Protein AF-A0A963DHC5-F1 (afdb_monomer_lite)

Sequence (147 aa):
MQERGADRARSAELLWADIVPEIERSAAREILSGADPRIRQLLLDEWVGQRRNPAKQMPNPLAYLAGIVAAARGNRFVPTLALQVASGRQKQAEIAAARAAVLERPLGAPAQLAAGHDSGEPTRRGPLPEQVSEQLDEFRRKLRCRR

Foldseek 3Di:
DDDPPPPVVQPPPADADPLQDPVVVVLLVVLLVLARSVCSNLLRLLLVQQCPDPVDDDPDSSVVSNVLRVCVVVVNHDRDRSVVSVVVVVVVVVVVVVVVVVVPPDPDDDDDDDDDDDDDDDDDDDPDDPVVVVVVVVVVVVVPPPD

Structure (mmCIF, N/CA/C/O backbone):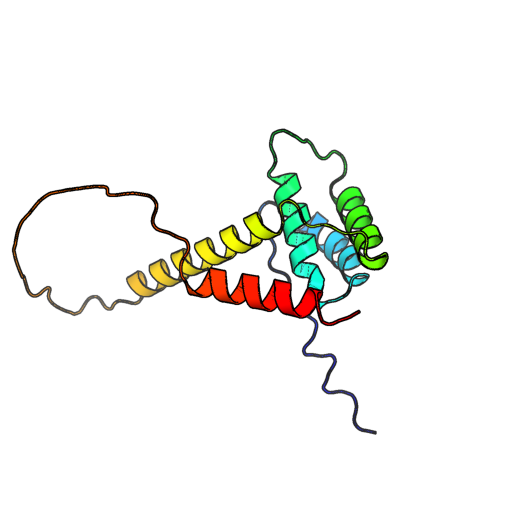
data_AF-A0A963DHC5-F1
#
_entry.id   AF-A0A963DHC5-F1
#
loop_
_atom_site.group_PDB
_atom_site.id
_atom_site.type_symbol
_atom_site.label_atom_id
_atom_site.label_alt_id
_atom_site.label_comp_id
_atom_site.label_asym_id
_atom_site.label_entity_id
_atom_site.label_seq_id
_atom_site.pdbx_PDB_ins_code
_atom_site.Cartn_x
_atom_site.Cartn_y
_atom_site.Cartn_z
_atom_site.occupancy
_atom_site.B_iso_or_equiv
_atom_site.auth_seq_id
_atom_site.auth_comp_id
_atom_site.auth_asym_id
_atom_site.auth_atom_id
_atom_site.pdbx_PDB_model_num
ATOM 1 N N . MET A 1 1 ? -17.109 -24.682 24.839 1.00 41.12 1 MET A N 1
ATOM 2 C CA . MET A 1 1 ? -16.020 -23.725 24.537 1.00 41.12 1 MET A CA 1
ATOM 3 C C . MET A 1 1 ? -15.334 -24.146 23.242 1.00 41.12 1 MET A C 1
ATOM 5 O O . MET A 1 1 ? -14.433 -24.971 23.284 1.00 41.12 1 MET A O 1
ATOM 9 N N . GLN A 1 2 ? -15.792 -23.654 22.091 1.00 46.38 2 GLN A N 1
ATOM 10 C CA . GLN A 1 2 ? -15.219 -23.979 20.777 1.00 46.38 2 GLN A CA 1
ATOM 11 C C . GLN A 1 2 ? -15.171 -22.711 19.918 1.00 46.38 2 GLN A C 1
ATOM 13 O O . GLN A 1 2 ? -15.999 -22.546 19.043 1.00 46.38 2 GLN A O 1
ATOM 18 N N . GLU A 1 3 ? -14.218 -21.808 20.171 1.00 42.44 3 GLU A N 1
ATOM 19 C CA . GLU A 1 3 ? -13.925 -20.673 19.272 1.00 42.44 3 GLU A CA 1
ATOM 20 C C . GLU A 1 3 ? -12.421 -20.337 19.281 1.00 42.44 3 GLU A C 1
ATOM 22 O O . GLU A 1 3 ? -12.001 -19.252 19.664 1.00 42.44 3 GLU A O 1
ATOM 27 N N . ARG A 1 4 ? -11.561 -21.292 18.894 1.00 47.75 4 ARG A N 1
ATOM 28 C CA . ARG A 1 4 ? -10.117 -21.036 18.664 1.00 47.75 4 ARG A CA 1
ATOM 29 C C . ARG A 1 4 ? -9.635 -21.407 17.255 1.00 47.75 4 ARG A C 1
ATOM 31 O O . ARG A 1 4 ? -8.439 -21.537 17.026 1.00 47.75 4 ARG A O 1
ATOM 38 N N . GLY A 1 5 ? -10.559 -21.578 16.305 1.00 37.97 5 GLY A N 1
ATOM 39 C CA . GLY A 1 5 ? -10.240 -21.960 14.921 1.00 37.97 5 GLY A CA 1
ATOM 40 C C . GLY A 1 5 ? -10.218 -20.808 13.909 1.00 37.97 5 GLY A C 1
ATOM 41 O O . GLY A 1 5 ? -9.546 -20.913 12.889 1.00 37.97 5 GLY A O 1
ATOM 42 N N . ALA A 1 6 ? -10.918 -19.698 14.173 1.00 40.22 6 ALA A N 1
ATOM 43 C CA . ALA A 1 6 ? -11.182 -18.667 13.159 1.00 40.22 6 ALA A CA 1
ATOM 44 C C . ALA A 1 6 ? -10.124 -17.550 13.064 1.00 40.22 6 ALA A C 1
ATOM 46 O O . ALA A 1 6 ? -10.181 -16.739 12.135 1.00 40.22 6 ALA A O 1
ATOM 47 N N . ASP A 1 7 ? -9.178 -17.497 14.006 1.00 40.25 7 ASP A N 1
ATOM 48 C CA . ASP A 1 7 ? -8.207 -16.396 14.104 1.00 40.25 7 ASP A CA 1
ATOM 49 C C . ASP A 1 7 ? -6.901 -16.680 13.341 1.00 40.25 7 ASP A C 1
ATOM 51 O O . ASP A 1 7 ? -6.260 -15.780 12.805 1.00 40.25 7 ASP A O 1
ATOM 55 N N . ARG A 1 8 ? -6.547 -17.962 13.161 1.00 39.47 8 ARG A N 1
ATOM 56 C CA . ARG A 1 8 ? -5.377 -18.360 12.352 1.00 39.47 8 ARG A CA 1
ATOM 57 C C . ARG A 1 8 ? -5.545 -18.101 10.852 1.00 39.47 8 ARG A C 1
ATOM 59 O O . ARG A 1 8 ? -4.548 -18.022 10.148 1.00 39.47 8 ARG A O 1
ATOM 66 N N . ALA A 1 9 ? -6.775 -17.933 10.366 1.00 41.94 9 ALA A N 1
ATOM 67 C CA . ALA A 1 9 ? -7.062 -17.717 8.948 1.00 41.94 9 ALA A CA 1
ATOM 68 C C . ALA A 1 9 ? -6.968 -16.244 8.493 1.00 41.94 9 ALA A C 1
ATOM 70 O O . ALA A 1 9 ? -7.145 -15.973 7.309 1.00 41.94 9 ALA A O 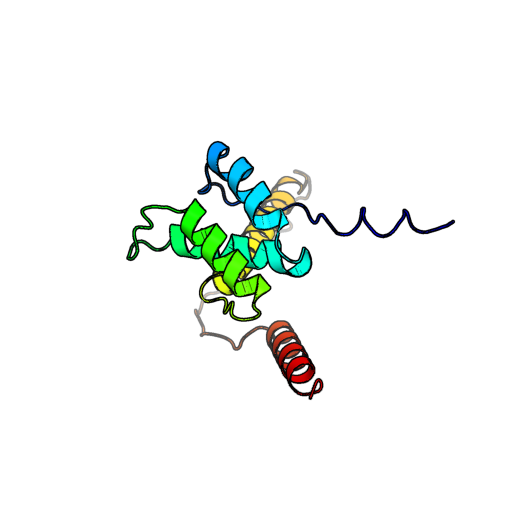1
ATOM 71 N N . ARG A 1 10 ? -6.738 -15.271 9.394 1.00 47.00 10 ARG A N 1
ATOM 72 C CA . ARG A 1 10 ? -6.872 -13.833 9.058 1.00 47.00 10 ARG A CA 1
ATOM 73 C C . ARG A 1 10 ? -5.577 -13.032 9.012 1.00 47.00 10 ARG A C 1
ATOM 75 O O . ARG A 1 10 ? -5.611 -11.882 8.584 1.00 47.00 10 ARG A O 1
ATOM 82 N N . SER A 1 11 ? -4.444 -13.619 9.372 1.00 46.44 11 SER A N 1
ATOM 83 C CA . SER A 1 11 ? -3.131 -13.025 9.106 1.00 46.44 11 SER A CA 1
ATOM 84 C C . SER A 1 11 ? -2.640 -13.513 7.749 1.00 46.44 11 SER A C 1
ATOM 86 O O . SER A 1 11 ? -1.722 -14.322 7.678 1.00 46.44 11 SER A O 1
ATOM 88 N N . ALA A 1 12 ? -3.293 -13.074 6.668 1.00 60.00 12 ALA A N 1
ATOM 89 C CA . ALA A 1 12 ? -2.705 -13.227 5.343 1.00 60.00 12 ALA A CA 1
ATOM 90 C C . ALA A 1 12 ? -1.326 -12.557 5.379 1.00 60.00 12 ALA A C 1
ATOM 92 O O . ALA A 1 12 ? -1.215 -11.385 5.756 1.00 60.00 12 ALA A O 1
ATOM 93 N N . GLU A 1 13 ? -0.283 -13.326 5.076 1.00 83.81 13 GLU A N 1
ATOM 94 C CA . GLU A 1 13 ? 1.078 -12.817 5.014 1.00 83.81 13 GLU A CA 1
ATOM 95 C C . GLU A 1 13 ? 1.119 -11.641 4.033 1.00 83.81 13 GLU A C 1
ATOM 97 O O . GLU A 1 13 ? 0.674 -11.747 2.889 1.00 83.81 13 GLU A O 1
ATOM 102 N N . LEU A 1 14 ? 1.573 -10.482 4.515 1.00 89.44 14 LEU A N 1
ATOM 103 C CA . LEU A 1 14 ? 1.634 -9.280 3.694 1.00 89.44 14 LEU A CA 1
ATOM 104 C C . LEU A 1 14 ? 2.747 -9.422 2.662 1.00 89.44 14 LEU A C 1
ATOM 106 O O . LEU A 1 14 ? 3.886 -9.742 2.998 1.00 89.44 14 LEU A O 1
ATOM 110 N N . LEU A 1 15 ? 2.419 -9.114 1.414 1.00 91.19 15 LEU A N 1
ATOM 111 C CA . LEU A 1 15 ? 3.349 -9.153 0.296 1.00 91.19 15 LEU A CA 1
ATOM 112 C C . LEU A 1 15 ? 4.079 -7.812 0.222 1.00 91.19 15 LEU A C 1
ATOM 114 O O . LEU A 1 15 ? 3.523 -6.810 -0.241 1.00 91.19 15 LEU A O 1
ATOM 118 N N . TRP A 1 16 ? 5.316 -7.795 0.715 1.00 91.25 16 TRP A N 1
ATOM 119 C CA . TRP A 1 16 ? 6.169 -6.609 0.754 1.00 91.25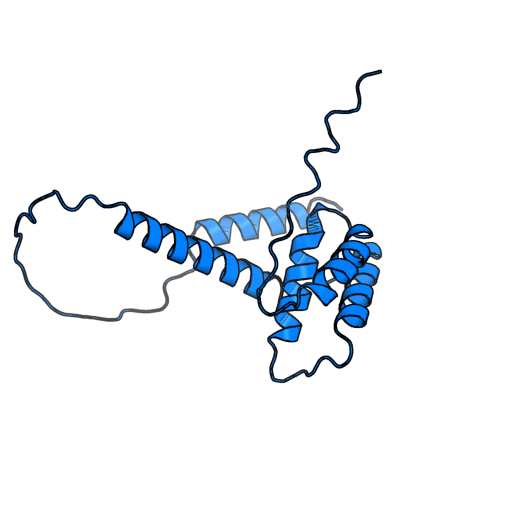 16 TRP A CA 1
ATOM 120 C C . TRP A 1 16 ? 6.901 -6.409 -0.566 1.00 91.25 16 TRP A C 1
ATOM 122 O O . TRP A 1 16 ? 7.468 -7.343 -1.123 1.00 91.25 16 TRP A O 1
ATOM 132 N N . ALA A 1 17 ? 6.939 -5.167 -1.040 1.00 89.75 17 ALA A N 1
ATOM 133 C CA . ALA A 1 17 ? 7.805 -4.796 -2.149 1.00 89.75 17 ALA A CA 1
ATOM 134 C C . ALA A 1 17 ? 9.240 -4.536 -1.656 1.00 89.75 17 ALA A C 1
ATOM 136 O O . ALA A 1 17 ? 9.442 -4.008 -0.559 1.00 89.75 17 ALA A O 1
ATOM 137 N N . ASP A 1 18 ? 10.234 -4.821 -2.497 1.00 89.12 18 ASP A N 1
ATOM 138 C CA . ASP A 1 18 ? 11.666 -4.659 -2.170 1.00 89.12 18 ASP A CA 1
ATOM 139 C C . ASP A 1 18 ? 12.078 -3.206 -1.911 1.00 89.12 18 ASP A C 1
ATOM 141 O O . ASP A 1 18 ? 13.031 -2.929 -1.193 1.00 89.12 18 ASP A O 1
ATOM 145 N N . ILE A 1 19 ? 11.306 -2.264 -2.450 1.00 88.81 19 ILE A N 1
ATOM 146 C CA . ILE A 1 19 ? 11.456 -0.821 -2.231 1.00 88.81 19 ILE A CA 1
ATOM 147 C C . ILE A 1 19 ? 11.224 -0.436 -0.759 1.00 88.81 19 ILE A C 1
ATOM 149 O O . ILE A 1 19 ? 11.656 0.634 -0.338 1.00 88.81 19 ILE A O 1
ATOM 153 N N . VAL A 1 20 ? 10.534 -1.272 0.024 1.00 91.19 20 VAL A N 1
ATOM 154 C CA . VAL A 1 20 ? 10.297 -1.020 1.449 1.00 91.19 20 VAL A CA 1
ATOM 155 C C . VAL A 1 20 ? 11.439 -1.629 2.269 1.00 91.19 20 VAL A C 1
ATOM 157 O O . VAL A 1 20 ? 11.502 -2.860 2.356 1.00 91.19 20 VAL A O 1
ATOM 160 N N . PRO A 1 21 ? 12.301 -0.813 2.910 1.00 91.31 21 PRO A N 1
ATOM 161 C CA . PRO A 1 21 ? 13.408 -1.306 3.727 1.00 91.31 21 PRO A CA 1
ATOM 162 C C . PRO A 1 21 ? 12.907 -2.115 4.923 1.00 91.31 21 PRO A C 1
ATOM 164 O O . PRO A 1 21 ? 11.910 -1.737 5.538 1.00 91.31 21 PRO A O 1
ATOM 167 N N . GLU A 1 22 ? 13.623 -3.173 5.315 1.00 89.44 22 GLU A N 1
ATOM 168 C CA . GLU A 1 22 ? 13.192 -4.063 6.410 1.00 89.44 22 GLU A CA 1
ATOM 169 C C . GLU A 1 22 ? 12.953 -3.311 7.732 1.00 89.44 22 GLU A C 1
ATOM 171 O O . GLU A 1 22 ? 11.979 -3.587 8.430 1.00 89.44 22 GLU A O 1
ATOM 176 N N . ILE A 1 23 ? 13.768 -2.292 8.033 1.00 89.38 23 ILE A N 1
ATOM 177 C CA . ILE A 1 23 ? 13.592 -1.451 9.228 1.00 89.38 23 ILE A CA 1
ATOM 178 C C . ILE A 1 23 ? 12.229 -0.741 9.255 1.00 89.38 23 ILE A C 1
ATOM 180 O O . ILE A 1 23 ? 11.605 -0.628 10.308 1.00 89.38 23 ILE A O 1
ATOM 184 N N . GLU A 1 24 ? 11.723 -0.316 8.095 1.00 92.81 24 GLU A N 1
ATOM 185 C CA . GLU A 1 24 ? 10.396 0.288 7.985 1.00 92.81 24 GLU A CA 1
ATOM 186 C C . GLU A 1 24 ? 9.286 -0.766 8.021 1.00 92.81 24 GLU A C 1
ATOM 188 O O . GLU A 1 24 ? 8.187 -0.467 8.487 1.00 92.81 24 GLU A O 1
ATOM 193 N N . ARG A 1 25 ? 9.548 -2.000 7.564 1.00 94.00 25 ARG A N 1
ATOM 194 C CA . ARG A 1 25 ? 8.541 -3.075 7.545 1.00 94.00 25 ARG A CA 1
ATOM 195 C C . ARG A 1 25 ? 8.043 -3.402 8.943 1.00 94.00 25 ARG A C 1
ATOM 197 O O . ARG A 1 25 ? 6.841 -3.558 9.121 1.00 94.00 25 ARG A O 1
ATOM 204 N N . SER A 1 26 ? 8.927 -3.453 9.938 1.00 91.31 26 SER A N 1
ATOM 205 C CA . SER A 1 26 ? 8.531 -3.693 11.333 1.00 91.31 26 SER A CA 1
ATOM 206 C C . SER A 1 26 ? 7.566 -2.622 11.849 1.00 91.31 26 SER A C 1
ATOM 208 O O . SER A 1 26 ? 6.485 -2.954 12.325 1.00 91.31 26 SER A O 1
ATOM 210 N N . ALA A 1 27 ? 7.883 -1.338 11.663 1.00 94.12 27 ALA A N 1
ATOM 211 C CA . ALA A 1 27 ? 6.986 -0.248 12.056 1.00 94.12 27 ALA A CA 1
ATOM 212 C C . ALA A 1 27 ? 5.677 -0.243 11.244 1.00 94.12 27 ALA A C 1
ATOM 214 O O . ALA A 1 27 ? 4.594 -0.012 11.781 1.00 94.12 27 ALA A O 1
ATOM 215 N N . ALA A 1 28 ? 5.751 -0.540 9.947 1.00 95.50 28 ALA A N 1
ATOM 216 C CA . ALA A 1 28 ? 4.584 -0.623 9.081 1.00 95.50 28 ALA A CA 1
ATOM 217 C C . ALA A 1 28 ? 3.651 -1.791 9.454 1.00 95.50 28 ALA A C 1
ATOM 219 O O . ALA A 1 28 ? 2.435 -1.631 9.361 1.00 95.50 28 ALA A O 1
ATOM 220 N N . ARG A 1 29 ? 4.182 -2.936 9.917 1.00 94.75 29 ARG A N 1
ATOM 221 C CA . ARG A 1 29 ? 3.383 -4.060 10.447 1.00 94.75 29 ARG A CA 1
ATOM 222 C C . ARG A 1 29 ? 2.545 -3.617 11.644 1.00 94.75 29 ARG A C 1
ATOM 224 O O . ARG A 1 29 ? 1.339 -3.859 11.647 1.00 94.75 29 ARG A O 1
ATOM 231 N N . GLU A 1 30 ? 3.157 -2.916 12.596 1.00 94.25 30 GLU A N 1
ATOM 232 C CA . GLU A 1 30 ? 2.454 -2.378 13.767 1.00 94.25 30 GLU A CA 1
ATOM 233 C C . GLU A 1 30 ? 1.343 -1.408 13.356 1.00 94.25 30 GLU A C 1
ATOM 235 O O . GLU A 1 30 ? 0.202 -1.542 13.798 1.00 94.25 30 GLU A O 1
ATOM 240 N N . ILE A 1 31 ? 1.624 -0.491 12.427 1.00 96.25 31 ILE A N 1
ATOM 241 C CA . ILE A 1 31 ? 0.623 0.457 11.917 1.00 96.25 31 ILE A CA 1
ATOM 242 C C . ILE A 1 31 ? -0.537 -0.274 11.214 1.00 96.25 31 ILE A C 1
ATOM 244 O O . ILE A 1 31 ? -1.708 0.019 11.469 1.00 96.25 31 ILE A O 1
ATOM 248 N N . LEU A 1 32 ? -0.237 -1.248 10.350 1.00 95.62 32 LEU A N 1
ATOM 249 C CA . LEU A 1 32 ? -1.237 -2.021 9.604 1.00 95.62 32 LEU A CA 1
ATOM 250 C C . LEU A 1 32 ? -2.060 -2.957 10.499 1.00 95.62 32 LEU A C 1
ATOM 252 O O . LEU A 1 32 ? -3.199 -3.278 10.150 1.00 95.62 32 LEU A O 1
ATOM 256 N N . SER A 1 33 ? -1.529 -3.371 11.654 1.00 93.31 33 SER A N 1
ATOM 257 C CA . SER A 1 33 ? -2.258 -4.198 12.623 1.00 93.31 33 SER A CA 1
ATOM 258 C C . SER A 1 33 ? -3.563 -3.532 13.084 1.00 93.31 33 SER A C 1
ATOM 260 O O . SER A 1 33 ? -4.568 -4.218 13.281 1.00 93.31 33 SER A O 1
ATOM 262 N N . GLY A 1 34 ? -3.590 -2.194 13.132 1.00 90.56 34 GLY A N 1
ATOM 263 C CA . GLY A 1 34 ? -4.761 -1.397 13.496 1.00 90.56 34 GLY A CA 1
ATOM 264 C C . GLY A 1 34 ? -5.852 -1.297 12.421 1.00 90.56 34 GLY A C 1
ATOM 265 O O . GLY A 1 34 ? -6.897 -0.701 12.685 1.00 90.56 34 GLY A O 1
ATOM 266 N N . ALA A 1 35 ? -5.635 -1.840 11.219 1.00 92.56 35 ALA A N 1
ATOM 267 C CA . ALA A 1 35 ? -6.626 -1.894 10.143 1.00 92.56 35 ALA A CA 1
ATOM 268 C C . ALA A 1 35 ? -7.312 -3.270 10.054 1.00 92.56 35 ALA A C 1
ATOM 270 O O . ALA A 1 35 ? -6.751 -4.283 10.486 1.00 92.56 35 ALA A O 1
ATOM 271 N N . ASP A 1 36 ? -8.498 -3.312 9.429 1.00 90.25 36 ASP A N 1
ATOM 272 C CA . ASP A 1 36 ? -9.182 -4.568 9.088 1.00 90.25 36 ASP A CA 1
ATOM 273 C C . ASP A 1 36 ? -8.237 -5.456 8.250 1.00 90.25 36 ASP A C 1
ATOM 275 O O . ASP A 1 36 ? -7.733 -4.997 7.215 1.00 90.25 36 ASP A O 1
ATOM 279 N N . PRO A 1 37 ? -7.991 -6.718 8.658 1.00 90.25 37 PRO A N 1
ATOM 280 C CA . PRO A 1 37 ? -7.117 -7.639 7.938 1.00 90.25 37 PRO A CA 1
ATOM 281 C C . PRO A 1 37 ? -7.395 -7.750 6.435 1.00 90.25 37 PRO A C 1
ATOM 283 O O . PRO A 1 37 ? -6.459 -7.901 5.652 1.00 90.25 37 PRO A O 1
ATOM 286 N N . ARG A 1 38 ? -8.659 -7.615 6.014 1.00 89.75 38 ARG A N 1
ATOM 287 C CA . ARG A 1 38 ? -9.093 -7.746 4.613 1.00 89.75 38 ARG A CA 1
ATOM 288 C C . ARG A 1 38 ? -8.574 -6.633 3.706 1.00 89.75 38 ARG A C 1
ATOM 290 O O . ARG A 1 38 ? -8.504 -6.834 2.498 1.00 89.75 38 ARG A O 1
ATOM 297 N N . ILE A 1 39 ? -8.222 -5.473 4.263 1.00 91.94 39 ILE A N 1
ATOM 298 C CA . ILE A 1 39 ? -7.759 -4.309 3.489 1.00 91.94 39 ILE A CA 1
ATOM 299 C C . ILE A 1 39 ? -6.279 -3.987 3.709 1.00 91.94 39 ILE A C 1
ATOM 301 O O . ILE A 1 39 ? -5.758 -3.087 3.057 1.00 91.94 39 ILE A O 1
ATOM 305 N N . ARG A 1 40 ? -5.573 -4.707 4.593 1.00 94.69 40 ARG A N 1
ATOM 306 C CA . ARG A 1 40 ? -4.163 -4.410 4.914 1.00 94.69 40 ARG A CA 1
ATOM 307 C C . ARG A 1 40 ? -3.263 -4.455 3.684 1.00 94.69 40 ARG A C 1
ATOM 309 O O . ARG A 1 40 ? -2.463 -3.543 3.495 1.00 94.69 40 ARG A O 1
ATOM 316 N N . GLN A 1 41 ? -3.435 -5.458 2.820 1.00 94.25 41 GLN A N 1
ATOM 317 C CA . GLN A 1 41 ? -2.662 -5.538 1.579 1.00 94.25 41 GLN A CA 1
ATOM 318 C C . GLN A 1 41 ? -2.975 -4.368 0.641 1.00 94.25 41 GLN A C 1
ATOM 320 O O . GLN A 1 41 ? -2.067 -3.822 0.030 1.00 94.25 41 GLN A O 1
ATOM 325 N N . LEU A 1 42 ? -4.236 -3.932 0.568 1.00 94.38 42 LEU A N 1
ATOM 326 C CA . LEU A 1 42 ? -4.631 -2.788 -0.256 1.00 94.38 42 LEU A CA 1
ATOM 327 C C . LEU A 1 42 ? -3.988 -1.481 0.240 1.00 94.38 42 LEU A C 1
ATOM 329 O O . LEU A 1 42 ? -3.540 -0.667 -0.563 1.00 94.38 42 LEU A O 1
ATOM 333 N N . LEU A 1 43 ? -3.910 -1.286 1.559 1.00 95.88 43 LEU A N 1
ATOM 334 C CA . LEU A 1 43 ? -3.246 -0.127 2.167 1.00 95.88 43 LEU A CA 1
ATOM 335 C C . LEU A 1 43 ? -1.731 -0.152 1.935 1.00 95.88 43 LEU A C 1
ATOM 337 O O . LEU A 1 43 ? -1.138 0.878 1.615 1.00 95.88 43 LEU A O 1
ATOM 341 N N . LEU A 1 44 ? -1.115 -1.331 2.046 1.00 95.88 44 LEU A N 1
ATOM 342 C CA . LEU A 1 44 ? 0.294 -1.533 1.712 1.00 95.88 44 LEU A CA 1
ATOM 343 C C . LEU A 1 44 ? 0.563 -1.230 0.230 1.00 95.88 44 LEU A C 1
ATOM 345 O O . LEU A 1 44 ? 1.523 -0.531 -0.088 1.00 95.88 44 LEU A O 1
ATOM 349 N N . ASP A 1 45 ? -0.312 -1.686 -0.666 1.00 95.12 45 ASP A N 1
ATOM 350 C CA . ASP A 1 45 ? -0.196 -1.457 -2.107 1.00 95.12 45 ASP A CA 1
ATOM 351 C C . ASP A 1 45 ? -0.327 0.036 -2.456 1.00 95.12 45 ASP A C 1
ATOM 353 O O . ASP A 1 45 ? 0.437 0.538 -3.283 1.00 95.12 45 ASP A O 1
ATOM 357 N N . GLU A 1 46 ? -1.228 0.777 -1.796 1.00 95.44 46 GLU A N 1
ATOM 358 C CA . GLU A 1 46 ? -1.314 2.239 -1.944 1.00 95.44 46 GLU A CA 1
ATOM 359 C C . GLU A 1 46 ? -0.011 2.913 -1.515 1.00 95.44 46 GLU A C 1
ATOM 361 O O . GLU A 1 46 ? 0.543 3.735 -2.246 1.00 95.44 46 GLU A O 1
ATOM 366 N N . TRP A 1 47 ? 0.499 2.544 -0.338 1.00 95.12 47 TRP A N 1
ATOM 367 C CA . TRP A 1 47 ? 1.719 3.128 0.202 1.00 95.12 47 TRP A CA 1
ATOM 368 C C . TRP A 1 47 ? 2.925 2.875 -0.709 1.00 95.12 47 TRP A C 1
ATOM 370 O O . TRP A 1 47 ? 3.661 3.807 -1.037 1.00 95.12 47 TRP A O 1
ATOM 380 N N . VAL A 1 48 ? 3.085 1.642 -1.199 1.00 94.06 48 VAL A N 1
ATOM 381 C CA . VAL A 1 48 ? 4.116 1.288 -2.187 1.00 94.06 48 VAL A CA 1
ATOM 382 C C . VAL A 1 48 ? 3.939 2.087 -3.477 1.00 94.06 48 VAL A C 1
ATOM 384 O O . VAL A 1 48 ? 4.923 2.589 -4.022 1.00 94.06 48 VAL A O 1
ATOM 387 N N . GLY A 1 49 ? 2.703 2.236 -3.958 1.00 92.56 49 GLY A N 1
ATOM 388 C CA . GLY A 1 49 ? 2.396 3.010 -5.159 1.00 92.56 49 GLY A CA 1
ATOM 389 C C . GLY A 1 49 ? 2.864 4.456 -5.044 1.00 92.56 49 GLY A C 1
ATOM 390 O O . GLY A 1 49 ? 3.538 4.963 -5.939 1.00 92.56 49 GLY A O 1
ATOM 391 N N . GLN A 1 50 ? 2.586 5.099 -3.911 1.00 91.94 50 GLN A N 1
ATOM 392 C CA . GLN A 1 50 ? 3.004 6.479 -3.682 1.00 91.94 50 GLN A CA 1
ATOM 393 C C . GLN A 1 50 ? 4.521 6.617 -3.547 1.00 91.94 50 GLN A C 1
ATOM 395 O O . GLN A 1 50 ? 5.083 7.575 -4.065 1.00 91.94 50 GLN A O 1
ATOM 400 N N . ARG A 1 51 ? 5.211 5.656 -2.920 1.00 90.88 51 ARG A N 1
ATOM 401 C CA . ARG A 1 51 ? 6.684 5.685 -2.845 1.00 90.88 51 ARG A CA 1
ATOM 402 C C . ARG A 1 51 ? 7.358 5.523 -4.206 1.00 90.88 51 ARG A C 1
ATOM 404 O O . ARG A 1 51 ? 8.451 6.039 -4.403 1.00 90.88 51 ARG A O 1
ATOM 411 N N . ARG A 1 52 ? 6.725 4.807 -5.140 1.00 89.69 52 ARG A N 1
ATOM 412 C CA . ARG A 1 52 ? 7.209 4.671 -6.523 1.00 89.69 52 ARG A CA 1
ATOM 413 C C . ARG A 1 52 ? 6.939 5.909 -7.374 1.00 89.69 52 ARG A C 1
ATOM 415 O O . ARG A 1 52 ? 7.454 5.974 -8.484 1.00 89.69 52 ARG A O 1
ATOM 422 N N . ASN A 1 53 ? 6.127 6.857 -6.903 1.00 87.19 53 ASN A N 1
ATOM 423 C CA . ASN A 1 53 ? 5.763 8.033 -7.676 1.00 87.19 53 ASN A CA 1
ATOM 424 C C . ASN A 1 53 ? 6.920 9.053 -7.692 1.00 87.19 53 ASN A C 1
ATOM 426 O O . ASN A 1 53 ? 7.161 9.709 -6.678 1.00 87.19 53 ASN A O 1
ATOM 430 N N . PRO A 1 54 ? 7.602 9.259 -8.834 1.00 77.19 54 PRO A N 1
ATOM 431 C CA . PRO A 1 54 ? 8.739 10.175 -8.903 1.00 77.19 54 PRO A CA 1
ATOM 432 C C . PRO A 1 54 ? 8.328 11.644 -8.729 1.00 77.19 54 PRO A C 1
ATOM 434 O O . PRO A 1 54 ? 9.148 12.467 -8.337 1.00 77.19 54 PRO A O 1
ATOM 437 N N . ALA A 1 55 ? 7.060 11.982 -8.991 1.00 80.31 55 ALA A N 1
ATOM 438 C CA . ALA A 1 55 ? 6.553 13.348 -8.880 1.00 80.31 55 ALA A CA 1
ATOM 439 C C . ALA A 1 55 ? 6.246 13.765 -7.432 1.00 80.31 55 ALA A C 1
ATOM 441 O O . ALA A 1 55 ? 6.047 14.949 -7.164 1.00 80.31 55 ALA A O 1
ATOM 442 N N . LYS A 1 56 ? 6.171 12.811 -6.495 1.00 78.50 56 LYS A N 1
ATOM 443 C CA . LYS A 1 56 ? 5.871 13.078 -5.086 1.00 78.50 56 LYS A CA 1
ATOM 444 C C . LYS A 1 56 ? 6.925 12.434 -4.203 1.00 78.50 56 LYS A C 1
ATOM 446 O O . LYS A 1 56 ? 6.812 11.272 -3.828 1.00 78.50 56 LYS A O 1
ATOM 451 N N . GLN A 1 57 ? 7.923 13.220 -3.809 1.00 77.38 57 GLN A N 1
ATOM 452 C CA . GLN A 1 57 ? 8.789 12.816 -2.709 1.00 77.38 57 GLN A CA 1
ATOM 453 C C . GLN A 1 57 ? 7.967 12.772 -1.421 1.00 77.38 57 GLN A C 1
ATOM 455 O O . GLN A 1 57 ? 7.307 13.743 -1.055 1.00 77.38 57 GLN A O 1
ATOM 460 N N . MET A 1 58 ? 7.985 11.620 -0.756 1.00 84.44 58 MET A N 1
ATOM 461 C CA . MET A 1 58 ? 7.282 11.402 0.500 1.00 84.44 58 MET A CA 1
ATOM 462 C C . MET A 1 58 ? 8.278 11.555 1.653 1.00 84.44 58 MET A C 1
ATOM 464 O O . MET A 1 58 ? 8.998 10.602 1.945 1.00 84.44 58 MET A O 1
ATOM 468 N N . PRO A 1 59 ? 8.345 12.727 2.311 1.00 83.56 59 PRO A N 1
ATOM 469 C CA . PRO A 1 59 ? 9.359 12.990 3.331 1.00 83.56 59 PRO A CA 1
ATOM 470 C C . PRO A 1 59 ? 9.204 12.098 4.567 1.00 83.56 59 PRO A C 1
ATOM 472 O O . PRO A 1 59 ? 10.191 11.784 5.220 1.00 83.56 59 PRO A O 1
ATOM 475 N N . ASN A 1 60 ? 7.980 11.658 4.882 1.00 92.75 60 ASN A N 1
ATOM 476 C CA . ASN A 1 60 ? 7.727 10.728 5.980 1.00 92.75 60 ASN A CA 1
ATOM 477 C C . ASN A 1 60 ? 6.797 9.581 5.540 1.00 92.75 60 ASN A C 1
ATOM 479 O O . ASN A 1 60 ? 5.569 9.703 5.627 1.00 92.75 60 ASN A O 1
ATOM 483 N N . PRO A 1 61 ? 7.373 8.462 5.064 1.00 92.25 61 PRO A N 1
ATOM 484 C CA . PRO A 1 61 ? 6.607 7.323 4.576 1.00 92.25 61 PRO A CA 1
ATOM 485 C C . PRO A 1 61 ? 5.699 6.677 5.624 1.00 92.25 61 PRO A C 1
ATOM 487 O O . PRO A 1 61 ? 4.550 6.357 5.321 1.00 92.25 61 PRO A O 1
ATOM 490 N N . LEU A 1 62 ? 6.178 6.514 6.858 1.00 95.12 62 LEU A N 1
ATOM 491 C CA . LEU A 1 62 ? 5.414 5.855 7.921 1.00 95.12 62 LEU A CA 1
ATOM 492 C C . LEU A 1 62 ? 4.250 6.721 8.414 1.00 95.12 62 LEU A C 1
ATOM 494 O O . LEU A 1 62 ? 3.164 6.199 8.659 1.00 95.12 62 LEU A O 1
ATOM 498 N N . ALA A 1 63 ? 4.432 8.043 8.499 1.00 95.38 63 ALA A N 1
ATOM 499 C CA . ALA A 1 63 ? 3.339 8.953 8.844 1.00 95.38 63 ALA A CA 1
ATOM 500 C C . ALA A 1 63 ? 2.232 8.943 7.780 1.00 95.38 63 ALA A C 1
ATOM 502 O O . ALA A 1 63 ? 1.049 8.947 8.121 1.00 95.38 63 ALA A O 1
ATOM 503 N N . TYR A 1 64 ? 2.599 8.869 6.497 1.00 95.31 64 TYR A N 1
ATOM 504 C CA . TYR A 1 64 ? 1.621 8.707 5.423 1.00 95.31 64 TYR A CA 1
ATOM 505 C C . TYR A 1 64 ? 0.829 7.401 5.575 1.00 95.31 64 TYR A C 1
ATOM 507 O O . TYR A 1 64 ? -0.402 7.421 5.512 1.00 95.31 64 TYR A O 1
ATOM 515 N N . LEU A 1 65 ? 1.518 6.282 5.837 1.00 96.31 65 LEU A N 1
ATOM 516 C CA . LEU A 1 65 ? 0.879 4.987 6.081 1.00 96.31 65 LEU A CA 1
ATOM 517 C C . LEU A 1 65 ? -0.103 5.052 7.264 1.00 96.31 65 LEU A C 1
ATOM 519 O O . LEU A 1 65 ? -1.245 4.604 7.153 1.00 96.31 65 LEU A O 1
ATOM 523 N N . ALA A 1 66 ? 0.309 5.662 8.377 1.00 96.75 66 ALA A N 1
ATOM 524 C CA . ALA A 1 66 ? -0.559 5.869 9.534 1.00 96.75 66 ALA A CA 1
ATOM 525 C C . ALA A 1 66 ? -1.800 6.708 9.177 1.00 96.75 66 ALA A C 1
ATOM 527 O O . ALA A 1 66 ? -2.913 6.377 9.591 1.00 96.75 66 ALA A O 1
ATOM 528 N N . GLY A 1 67 ? -1.631 7.746 8.352 1.00 96.38 67 GLY A N 1
ATOM 529 C CA . GLY A 1 67 ? -2.722 8.582 7.855 1.00 96.38 67 GLY A CA 1
ATOM 530 C C . GLY A 1 67 ? -3.746 7.808 7.022 1.00 96.38 67 GLY A C 1
ATOM 531 O O . GLY A 1 67 ? -4.949 7.915 7.274 1.00 96.38 67 GLY A O 1
ATOM 532 N N . ILE A 1 68 ? -3.301 6.982 6.068 1.00 96.38 68 ILE A N 1
ATOM 533 C CA . ILE A 1 68 ? -4.228 6.182 5.248 1.00 96.38 68 ILE A CA 1
ATOM 534 C C . ILE A 1 68 ? -4.906 5.068 6.056 1.00 96.38 68 ILE A C 1
ATOM 536 O O . ILE A 1 68 ? -6.085 4.798 5.831 1.00 96.38 68 ILE A O 1
ATOM 540 N N . VAL A 1 69 ? -4.228 4.479 7.050 1.00 96.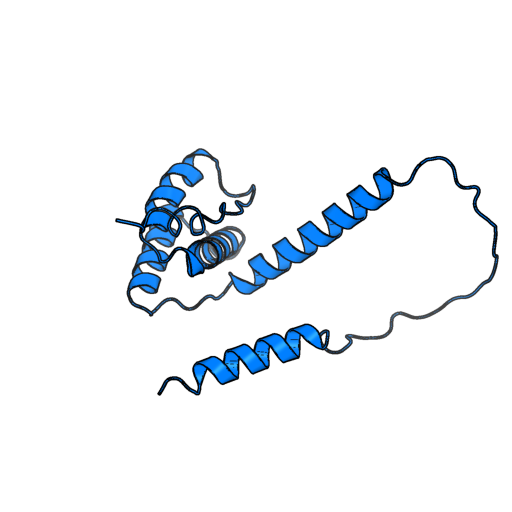75 69 VAL A N 1
ATOM 541 C CA . VAL A 1 69 ? -4.846 3.532 7.996 1.00 96.75 69 VAL A CA 1
ATOM 542 C C . VAL A 1 69 ? -5.931 4.224 8.821 1.00 96.75 69 VAL A C 1
ATOM 544 O O . VAL A 1 69 ? -7.038 3.698 8.950 1.00 96.75 69 VAL A O 1
ATOM 547 N N . ALA A 1 70 ? -5.661 5.423 9.343 1.00 96.31 70 ALA A N 1
ATOM 548 C CA . ALA A 1 70 ? -6.653 6.201 10.079 1.00 96.31 70 ALA A CA 1
ATOM 549 C C . ALA A 1 70 ? -7.862 6.569 9.199 1.00 96.31 70 ALA A C 1
ATOM 551 O O . ALA A 1 70 ? -9.009 6.458 9.641 1.00 96.31 70 ALA A O 1
ATOM 552 N N . ALA A 1 71 ? -7.632 6.942 7.935 1.00 94.50 71 ALA A N 1
ATOM 553 C CA . ALA A 1 71 ? -8.703 7.183 6.969 1.00 94.50 71 ALA A CA 1
ATOM 554 C C . ALA A 1 71 ? -9.525 5.915 6.687 1.00 94.50 71 ALA A C 1
ATOM 556 O O . ALA A 1 71 ? -10.753 5.988 6.620 1.00 94.50 71 ALA A O 1
ATOM 557 N N . ALA A 1 72 ? -8.877 4.753 6.575 1.00 94.94 72 ALA A N 1
ATOM 558 C CA . ALA A 1 72 ? -9.542 3.477 6.327 1.00 94.94 72 ALA A CA 1
ATOM 559 C C . ALA A 1 72 ? -10.433 3.046 7.493 1.00 94.94 72 ALA A C 1
ATOM 561 O O . ALA A 1 72 ? -11.577 2.660 7.275 1.00 94.94 72 ALA A O 1
ATOM 562 N N . ARG A 1 73 ? -9.956 3.211 8.733 1.00 93.94 73 ARG A N 1
ATOM 563 C CA . ARG A 1 73 ? -10.756 2.974 9.948 1.00 93.94 73 ARG A CA 1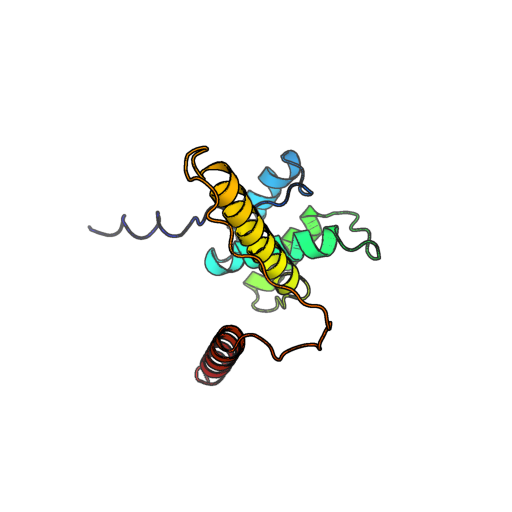
ATOM 564 C C . ARG A 1 73 ? -11.999 3.862 10.019 1.00 93.94 73 ARG A C 1
ATOM 566 O O . ARG A 1 73 ? -12.995 3.472 10.614 1.00 93.94 73 ARG A O 1
ATOM 573 N N . GLY A 1 74 ? -11.935 5.051 9.425 1.00 92.56 74 GLY A N 1
ATOM 574 C CA . GLY A 1 74 ? -13.060 5.975 9.314 1.00 92.56 74 GLY A CA 1
ATOM 575 C C . GLY A 1 74 ? -13.914 5.806 8.054 1.00 92.56 74 GLY A C 1
ATOM 576 O O . GLY A 1 74 ? -14.692 6.713 7.773 1.00 92.56 74 GLY A O 1
ATOM 577 N N . ASN A 1 75 ? -13.742 4.731 7.270 1.00 91.88 75 ASN A N 1
ATOM 578 C CA . ASN A 1 75 ? -14.394 4.510 5.968 1.00 91.88 75 ASN A CA 1
ATOM 579 C C . ASN A 1 75 ? -14.208 5.660 4.950 1.00 91.88 75 ASN A C 1
ATOM 581 O O . ASN A 1 75 ? -15.045 5.868 4.075 1.00 91.88 75 ASN A O 1
ATOM 585 N N . ARG A 1 76 ? -13.104 6.412 5.044 1.00 92.88 76 ARG A N 1
ATOM 586 C CA . ARG A 1 76 ? -12.763 7.527 4.136 1.00 92.88 76 ARG A CA 1
ATOM 587 C C . ARG A 1 76 ? -11.621 7.206 3.176 1.00 92.88 76 ARG A C 1
ATOM 589 O O . ARG A 1 76 ? -11.228 8.055 2.383 1.00 92.88 76 ARG A O 1
ATOM 596 N N . PHE A 1 77 ? -11.046 6.013 3.273 1.00 93.75 77 PHE A N 1
ATOM 597 C CA . PHE A 1 77 ? -9.954 5.606 2.399 1.00 93.75 77 PHE A CA 1
ATOM 598 C C . PHE A 1 77 ? -10.460 5.322 0.983 1.00 93.75 77 PHE A C 1
ATOM 600 O O . PHE A 1 77 ? -11.354 4.499 0.792 1.00 93.75 77 PHE A O 1
ATOM 607 N N . VAL A 1 78 ? -9.845 5.980 -0.000 1.00 91.94 78 VAL A N 1
ATOM 608 C CA . VAL A 1 78 ? -10.080 5.749 -1.427 1.00 91.94 78 VAL A CA 1
ATOM 609 C C . VAL A 1 78 ? -8.744 5.359 -2.069 1.00 91.94 78 VAL A C 1
ATOM 611 O O . VAL A 1 78 ? -7.833 6.190 -2.105 1.00 91.94 78 VAL A O 1
ATOM 614 N N . PRO A 1 79 ? -8.589 4.114 -2.553 1.00 90.38 79 PRO A N 1
ATOM 615 C CA . PRO A 1 79 ? -7.357 3.682 -3.201 1.00 90.38 79 PRO A CA 1
ATOM 616 C C . PRO A 1 79 ? -7.179 4.416 -4.532 1.00 90.38 79 PRO A C 1
ATOM 618 O O . PRO A 1 79 ? -8.104 4.476 -5.341 1.00 90.38 79 PRO A O 1
ATOM 621 N N . THR A 1 80 ? -5.981 4.946 -4.772 1.00 92.06 80 THR A N 1
ATOM 622 C CA . THR A 1 80 ? -5.644 5.662 -6.014 1.00 92.06 80 THR A CA 1
ATOM 623 C C . THR A 1 80 ? -4.645 4.864 -6.847 1.00 92.06 80 THR A C 1
ATOM 625 O O . THR A 1 80 ? -4.824 4.705 -8.052 1.00 92.06 80 THR A O 1
ATOM 628 N N . LEU A 1 81 ? -3.612 4.320 -6.201 1.00 90.75 81 LEU A N 1
ATOM 629 C CA . LEU A 1 81 ? -2.526 3.563 -6.826 1.00 90.75 81 LEU A CA 1
ATOM 630 C C . LEU A 1 81 ? -2.538 2.084 -6.434 1.00 90.75 81 LEU A C 1
ATOM 632 O O . LEU A 1 81 ? -1.970 1.259 -7.151 1.00 90.75 81 LEU A O 1
ATOM 636 N N . ALA A 1 82 ? -3.216 1.726 -5.339 1.00 88.81 82 ALA A N 1
ATOM 637 C CA . ALA A 1 82 ? -3.240 0.358 -4.823 1.00 88.81 82 ALA A CA 1
ATOM 638 C C . ALA A 1 82 ? -3.628 -0.688 -5.882 1.00 88.81 82 ALA A C 1
ATOM 640 O O . ALA A 1 82 ? -2.990 -1.730 -5.994 1.00 88.81 82 ALA A O 1
ATOM 641 N N . LEU A 1 83 ? -4.634 -0.390 -6.712 1.00 87.81 83 LEU A N 1
ATOM 642 C CA . LEU A 1 83 ? -5.103 -1.302 -7.761 1.00 87.81 83 LEU A CA 1
ATOM 643 C C . LEU A 1 83 ? -4.052 -1.525 -8.857 1.00 87.81 83 LEU A C 1
ATOM 645 O O . LEU A 1 83 ? -3.881 -2.643 -9.343 1.00 87.81 83 LEU A O 1
ATOM 649 N N . GLN A 1 84 ? -3.319 -0.473 -9.226 1.00 88.94 84 GLN A N 1
ATOM 650 C CA . GLN A 1 84 ? -2.241 -0.571 -10.210 1.00 88.94 84 GLN A CA 1
ATOM 651 C C . GLN A 1 84 ? -1.088 -1.419 -9.667 1.00 88.94 84 GLN A C 1
ATOM 653 O O . GLN A 1 84 ? -0.560 -2.274 -10.378 1.00 88.94 84 GLN A O 1
ATOM 658 N N . VAL A 1 85 ? -0.731 -1.226 -8.394 1.00 89.12 85 VAL A N 1
ATOM 659 C CA . VAL A 1 85 ? 0.313 -2.010 -7.721 1.00 89.12 85 VAL A CA 1
ATOM 660 C C . VAL A 1 85 ? -0.098 -3.476 -7.580 1.00 89.12 85 VAL A C 1
ATOM 662 O O . VAL A 1 85 ? 0.703 -4.355 -7.899 1.00 89.12 85 VAL A O 1
ATOM 665 N N . ALA A 1 86 ? -1.346 -3.752 -7.195 1.00 85.56 86 ALA A N 1
ATOM 666 C CA . ALA A 1 86 ? -1.875 -5.108 -7.090 1.00 85.56 86 ALA A CA 1
ATOM 667 C C . ALA A 1 86 ? -1.835 -5.849 -8.438 1.00 85.56 86 ALA A C 1
ATOM 669 O O . ALA A 1 86 ? -1.353 -6.980 -8.504 1.00 85.56 86 ALA A O 1
ATOM 670 N N . SER A 1 87 ? -2.259 -5.191 -9.525 1.00 86.31 87 SER A N 1
ATOM 671 C CA . SER A 1 87 ? -2.170 -5.756 -10.878 1.00 86.31 87 SER A CA 1
ATOM 672 C C . SER A 1 87 ? -0.718 -5.986 -11.308 1.00 86.31 87 SER A C 1
ATOM 674 O O . SER A 1 87 ? -0.397 -7.027 -11.879 1.00 86.31 87 SER A O 1
ATOM 676 N N . GLY A 1 88 ? 0.185 -5.051 -10.993 1.00 86.31 88 GLY A N 1
ATOM 677 C CA . GLY A 1 88 ? 1.617 -5.205 -11.252 1.00 86.31 88 GLY A CA 1
ATOM 678 C C . GLY A 1 88 ? 2.213 -6.424 -10.547 1.00 86.31 88 GLY A C 1
ATOM 679 O O . GLY A 1 88 ? 2.932 -7.200 -11.174 1.00 86.31 88 GLY A O 1
ATOM 680 N N . ARG A 1 89 ? 1.862 -6.637 -9.274 1.00 85.81 89 ARG A N 1
ATOM 681 C CA . ARG A 1 89 ? 2.280 -7.819 -8.509 1.00 85.81 89 ARG A CA 1
ATOM 682 C C . ARG A 1 89 ? 1.765 -9.110 -9.138 1.00 85.81 89 ARG A C 1
ATOM 684 O O . ARG A 1 89 ? 2.531 -10.057 -9.268 1.00 85.81 89 ARG A O 1
ATOM 691 N N . GLN A 1 90 ? 0.496 -9.148 -9.538 1.00 83.50 90 GLN A N 1
ATOM 692 C CA . GLN A 1 90 ? -0.084 -10.339 -10.158 1.00 83.50 90 GLN A CA 1
ATOM 693 C C . GLN A 1 90 ? 0.649 -10.708 -11.456 1.00 83.50 90 GLN A C 1
ATOM 695 O O . GLN A 1 90 ? 1.087 -11.843 -11.608 1.00 83.50 90 GLN A O 1
ATOM 700 N N . LYS A 1 91 ? 0.904 -9.728 -12.330 1.00 82.75 91 LYS A N 1
ATOM 701 C CA . LYS A 1 91 ? 1.683 -9.943 -13.561 1.00 82.75 91 LYS A CA 1
ATOM 702 C C . LYS A 1 91 ? 3.103 -10.432 -13.278 1.00 82.75 91 LYS A C 1
ATOM 704 O O . LYS A 1 91 ? 3.617 -11.289 -13.988 1.00 82.75 91 LYS A O 1
ATOM 709 N N . GLN A 1 92 ? 3.755 -9.889 -12.249 1.00 79.81 92 GLN A N 1
ATOM 710 C CA . GLN A 1 92 ? 5.088 -10.345 -11.848 1.00 79.81 92 GLN A CA 1
ATOM 711 C C . GLN A 1 92 ? 5.069 -11.790 -11.345 1.00 79.81 92 GLN A C 1
ATOM 713 O O . GLN A 1 92 ? 5.960 -12.556 -11.706 1.00 79.81 92 GLN A O 1
ATOM 718 N N . ALA A 1 93 ? 4.052 -12.176 -10.572 1.00 81.00 93 ALA A N 1
ATOM 719 C CA . ALA A 1 93 ? 3.875 -13.552 -10.122 1.00 81.00 93 ALA A CA 1
ATOM 720 C C . ALA A 1 93 ? 3.638 -14.509 -11.303 1.00 81.00 93 ALA A C 1
ATOM 722 O O . ALA A 1 93 ? 4.257 -15.567 -11.358 1.00 81.00 93 ALA A O 1
ATOM 723 N N . GLU A 1 94 ? 2.822 -14.112 -12.283 1.00 82.50 94 GLU A N 1
ATOM 724 C CA . GLU A 1 94 ? 2.582 -14.883 -13.512 1.00 82.50 94 GLU A CA 1
ATOM 725 C C . GLU A 1 94 ? 3.867 -15.068 -14.335 1.00 82.50 94 GLU A C 1
ATOM 727 O O . GLU A 1 94 ? 4.190 -16.184 -14.738 1.00 82.50 94 GLU A O 1
ATOM 732 N N . ILE A 1 95 ? 4.651 -14.002 -14.536 1.00 79.69 95 ILE A N 1
ATOM 733 C CA . ILE A 1 95 ? 5.939 -14.078 -15.247 1.00 79.69 95 ILE A CA 1
ATOM 734 C C . ILE A 1 95 ? 6.936 -14.958 -14.486 1.00 79.69 95 ILE A C 1
ATOM 736 O O . ILE A 1 95 ? 7.651 -15.747 -15.104 1.00 79.69 95 ILE A O 1
ATOM 740 N N . ALA A 1 96 ? 7.010 -14.831 -13.159 1.00 78.88 96 ALA A N 1
ATOM 741 C CA . ALA A 1 96 ? 7.891 -15.652 -12.335 1.00 78.88 96 ALA A CA 1
ATOM 742 C C . ALA A 1 96 ? 7.501 -17.136 -12.404 1.00 78.88 96 ALA A C 1
ATOM 744 O O . ALA A 1 96 ? 8.371 -17.982 -12.604 1.00 78.88 96 ALA A O 1
ATOM 745 N N . ALA A 1 97 ? 6.203 -17.442 -12.331 1.00 79.00 97 ALA A N 1
ATOM 746 C CA . ALA A 1 97 ? 5.683 -18.797 -12.489 1.00 79.00 97 ALA A CA 1
ATOM 747 C C . ALA A 1 97 ? 5.979 -19.360 -13.889 1.00 79.00 97 ALA A C 1
ATOM 749 O O . ALA A 1 97 ? 6.456 -20.487 -14.010 1.00 79.00 97 ALA A O 1
ATOM 750 N N . ALA A 1 98 ? 5.783 -18.563 -14.944 1.00 77.56 98 ALA A N 1
ATOM 751 C CA . ALA A 1 98 ? 6.118 -18.957 -16.310 1.00 77.56 98 ALA A CA 1
ATOM 752 C C . ALA A 1 98 ? 7.622 -19.237 -16.477 1.00 77.56 98 ALA A C 1
ATOM 754 O O . ALA A 1 98 ? 8.002 -20.221 -17.108 1.00 77.56 98 ALA A O 1
ATOM 755 N N . ARG A 1 99 ? 8.492 -18.413 -15.876 1.0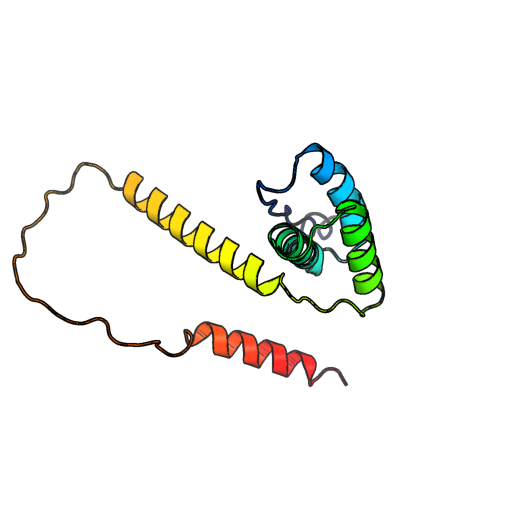0 71.62 99 ARG A N 1
ATOM 756 C CA . ARG A 1 99 ? 9.948 -18.636 -15.878 1.00 71.62 99 ARG A CA 1
ATOM 757 C C . ARG A 1 99 ? 10.339 -19.913 -15.137 1.00 71.62 99 ARG A C 1
ATOM 759 O O . ARG A 1 99 ? 11.166 -20.661 -15.648 1.00 71.62 99 ARG A O 1
ATOM 766 N N . ALA A 1 100 ? 9.740 -20.172 -13.976 1.00 73.38 100 ALA A N 1
ATOM 767 C CA . ALA A 1 100 ? 9.978 -21.400 -13.222 1.00 73.38 100 ALA A CA 1
ATOM 768 C C . ALA A 1 100 ? 9.560 -22.641 -14.030 1.00 73.38 100 ALA A C 1
ATOM 770 O O . ALA A 1 100 ? 10.334 -23.583 -14.146 1.00 73.38 100 ALA A O 1
ATOM 771 N N . ALA A 1 101 ? 8.399 -22.603 -14.693 1.00 72.75 101 ALA A N 1
ATOM 772 C CA . ALA A 1 101 ? 7.924 -23.702 -15.537 1.00 72.75 101 ALA A CA 1
ATOM 773 C C . ALA A 1 101 ? 8.837 -23.996 -16.746 1.00 72.75 101 ALA A C 1
ATOM 775 O O . ALA A 1 101 ? 8.916 -25.137 -17.196 1.00 72.75 101 ALA A O 1
ATOM 776 N N . VAL A 1 102 ? 9.543 -22.988 -17.273 1.00 73.50 102 VAL A N 1
ATOM 777 C CA . VAL A 1 102 ? 10.543 -23.177 -18.339 1.00 73.50 102 VAL A CA 1
ATOM 778 C C . VAL A 1 102 ? 11.818 -23.840 -17.808 1.00 73.50 102 VAL A C 1
ATOM 780 O O . VAL A 1 102 ? 12.403 -24.648 -18.524 1.00 73.50 102 VAL A O 1
ATOM 783 N N . LEU A 1 103 ? 12.241 -23.534 -16.576 1.00 61.66 103 LEU A N 1
ATOM 784 C CA . LEU A 1 103 ? 13.418 -24.153 -15.950 1.00 61.66 103 LEU A CA 1
ATOM 785 C C . LEU A 1 103 ? 13.167 -25.611 -15.532 1.00 61.66 103 LEU A C 1
ATOM 787 O O . LEU A 1 103 ? 14.058 -26.443 -15.661 1.00 61.66 103 LEU A O 1
ATOM 791 N N . GLU A 1 104 ? 11.949 -25.919 -15.085 1.00 55.75 104 GLU A N 1
ATOM 792 C CA . GLU A 1 104 ? 11.507 -27.274 -14.715 1.00 55.75 104 GLU A CA 1
ATOM 793 C C . GLU A 1 104 ? 11.191 -28.156 -15.936 1.00 55.75 104 GLU A C 1
ATOM 795 O O . GLU A 1 104 ? 10.808 -29.317 -15.790 1.00 55.75 104 GLU A O 1
ATOM 800 N N . ARG A 1 105 ? 11.339 -27.634 -17.162 1.00 49.12 105 ARG A N 1
ATOM 801 C CA . ARG A 1 105 ? 11.208 -28.436 -18.378 1.00 49.12 105 ARG A CA 1
ATOM 802 C C . ARG A 1 105 ? 12.448 -29.331 -18.498 1.00 49.12 105 ARG A C 1
ATOM 804 O O . ARG A 1 105 ? 13.532 -28.814 -18.770 1.00 49.12 105 ARG A O 1
ATOM 811 N N . PRO A 1 106 ? 12.322 -30.660 -18.331 1.00 45.84 106 PRO A N 1
ATOM 812 C CA . PRO A 1 106 ? 13.473 -31.547 -18.387 1.00 45.84 106 PRO A CA 1
ATOM 813 C C . PRO A 1 106 ? 14.162 -31.431 -19.753 1.00 45.84 106 PRO A C 1
ATOM 815 O O . PRO A 1 106 ? 13.510 -31.467 -20.802 1.00 45.84 106 PRO A O 1
ATOM 818 N N . LEU A 1 107 ? 15.492 -31.302 -19.732 1.00 51.12 107 LEU A N 1
ATOM 819 C CA . LEU A 1 107 ? 16.390 -31.479 -20.878 1.00 51.12 107 LEU A CA 1
ATOM 820 C C . LEU A 1 107 ? 16.249 -32.922 -21.398 1.00 51.12 107 LEU A C 1
ATOM 822 O O . LEU A 1 107 ? 17.057 -33.786 -21.077 1.00 51.12 107 LEU A O 1
ATOM 826 N N . GLY A 1 108 ? 15.173 -33.220 -22.127 1.00 47.41 108 GLY A N 1
ATOM 827 C CA . GLY A 1 108 ? 14.854 -34.607 -22.466 1.00 47.41 108 GLY A CA 1
ATOM 828 C C . GLY A 1 108 ? 13.626 -34.839 -23.340 1.00 47.41 108 GLY A C 1
ATOM 829 O O . GLY A 1 108 ? 13.054 -35.920 -23.279 1.00 47.41 108 GLY A O 1
ATOM 830 N N . ALA A 1 109 ? 13.210 -33.877 -24.164 1.00 42.16 109 ALA A N 1
ATOM 831 C CA . ALA A 1 109 ? 12.256 -34.150 -25.239 1.00 42.16 109 ALA A CA 1
ATOM 832 C C . ALA A 1 109 ? 12.828 -33.611 -26.558 1.00 42.16 109 ALA A C 1
ATOM 834 O O . ALA A 1 109 ? 12.992 -32.391 -26.677 1.00 42.16 109 ALA A O 1
ATOM 835 N N . PRO A 1 110 ? 13.185 -34.475 -27.531 1.00 44.56 110 PRO A N 1
ATOM 836 C CA . PRO A 1 110 ? 13.670 -34.008 -28.818 1.00 44.56 110 PRO A CA 1
ATOM 837 C C . PRO A 1 110 ? 12.587 -33.171 -29.495 1.00 44.56 110 PRO A C 1
ATOM 839 O O . PRO A 1 110 ? 11.429 -33.577 -29.609 1.00 44.56 110 PRO A O 1
ATOM 842 N N . ALA A 1 111 ? 13.003 -31.983 -29.927 1.00 47.19 111 ALA A N 1
ATOM 843 C CA . ALA A 1 111 ? 12.238 -31.102 -30.782 1.00 47.19 111 ALA A CA 1
ATOM 844 C C . ALA A 1 111 ? 11.831 -31.865 -32.048 1.00 47.19 111 ALA A C 1
ATOM 846 O O . ALA A 1 111 ? 12.654 -32.105 -32.931 1.00 47.19 111 ALA A O 1
ATOM 847 N N . GLN A 1 112 ? 10.558 -32.248 -32.144 1.00 47.59 112 GLN A N 1
ATOM 848 C CA . GLN A 1 112 ? 9.982 -32.554 -33.442 1.00 47.59 112 GLN A CA 1
ATOM 849 C C . GLN A 1 112 ? 9.815 -31.232 -34.183 1.00 47.59 112 GLN A C 1
ATOM 851 O O . GLN A 1 112 ? 8.963 -30.403 -33.866 1.00 47.59 112 GLN A O 1
ATOM 856 N N . LEU A 1 113 ? 10.730 -31.044 -35.128 1.00 49.72 113 LEU A N 1
ATOM 857 C CA . LEU A 1 113 ? 10.655 -30.115 -36.239 1.00 49.72 113 LEU A CA 1
ATOM 858 C C . LEU A 1 113 ? 9.251 -30.141 -36.857 1.00 49.72 113 LEU A C 1
ATOM 860 O O . LEU A 1 113 ? 8.858 -31.132 -37.466 1.00 49.72 113 LEU A O 1
ATOM 864 N N . ALA A 1 114 ? 8.542 -29.023 -36.764 1.00 42.34 114 ALA A N 1
ATOM 865 C CA . ALA A 1 114 ? 7.519 -28.660 -37.731 1.00 42.34 114 ALA A CA 1
ATOM 866 C C . ALA A 1 114 ? 7.839 -27.243 -38.210 1.00 42.34 114 ALA A C 1
ATOM 868 O O . ALA A 1 114 ? 7.702 -26.261 -37.484 1.00 42.34 114 ALA A O 1
ATOM 869 N N . ALA A 1 115 ? 8.381 -27.193 -39.422 1.00 41.03 115 ALA A N 1
ATOM 870 C CA . ALA A 1 115 ? 8.679 -25.991 -40.173 1.00 41.03 115 ALA A CA 1
ATOM 871 C C . ALA A 1 115 ? 7.399 -25.373 -40.765 1.00 41.03 115 ALA A C 1
ATOM 873 O O . ALA A 1 115 ? 6.483 -26.093 -41.154 1.00 41.03 115 ALA A O 1
ATOM 874 N N . GLY A 1 116 ? 7.407 -24.044 -40.892 1.00 36.53 116 GLY A N 1
ATOM 875 C CA . GLY A 1 116 ? 6.450 -23.215 -41.640 1.00 36.53 116 GLY A CA 1
ATOM 876 C C . GLY A 1 116 ? 6.346 -21.841 -40.969 1.00 36.53 116 GLY A C 1
ATOM 877 O O . GLY A 1 116 ? 5.804 -21.757 -39.876 1.00 36.53 116 GLY A O 1
ATOM 878 N N . HIS A 1 117 ? 7.071 -20.806 -41.424 1.00 36.75 117 HIS A N 1
ATOM 879 C CA . HIS A 1 117 ? 6.574 -19.780 -42.372 1.00 36.75 117 HIS A CA 1
ATOM 880 C C . HIS A 1 117 ? 5.132 -19.343 -42.017 1.00 36.75 117 HIS A C 1
ATOM 882 O O . HIS A 1 117 ? 4.244 -20.181 -41.995 1.00 36.75 117 HIS A O 1
ATOM 888 N N . ASP A 1 118 ? 4.783 -18.089 -41.729 1.00 37.44 118 ASP A N 1
ATOM 889 C CA . ASP A 1 118 ? 5.232 -16.832 -42.325 1.00 37.44 118 ASP A CA 1
ATOM 890 C C . ASP A 1 118 ? 4.644 -15.627 -41.533 1.00 37.44 118 ASP A C 1
ATOM 892 O O . ASP A 1 118 ? 3.596 -15.729 -40.903 1.00 37.44 118 ASP A O 1
ATOM 896 N N . SER A 1 119 ? 5.387 -14.523 -41.572 1.00 45.06 119 SER A N 1
ATOM 897 C CA . SER A 1 119 ? 5.165 -13.082 -41.324 1.00 45.06 119 SER A CA 1
ATOM 898 C C . SER A 1 119 ? 3.782 -12.453 -40.988 1.00 45.06 119 SER A C 1
ATOM 900 O O . SER A 1 119 ? 2.773 -12.744 -41.616 1.00 45.06 119 SER A O 1
ATOM 902 N N . GLY A 1 120 ? 3.826 -11.393 -40.146 1.00 36.06 120 GLY A N 1
ATOM 903 C CA . GLY A 1 120 ? 2.841 -10.280 -40.019 1.00 36.06 120 GLY A CA 1
ATOM 904 C C . GLY A 1 120 ? 1.780 -10.487 -38.922 1.00 36.06 120 GLY A C 1
ATOM 905 O O . GLY A 1 120 ? 1.235 -11.568 -38.814 1.00 36.06 120 GLY A O 1
ATOM 906 N N . GLU A 1 121 ? 1.393 -9.578 -38.017 1.00 37.06 121 GLU A N 1
ATOM 907 C CA . GLU A 1 121 ? 1.289 -8.110 -37.982 1.00 37.06 121 GLU A CA 1
ATOM 908 C C . GLU A 1 121 ? 0.921 -7.707 -36.515 1.00 37.06 121 GLU A C 1
ATOM 910 O O . GLU A 1 121 ? 0.231 -8.481 -35.841 1.00 37.06 121 GLU A O 1
ATOM 915 N N . PRO A 1 122 ? 1.300 -6.534 -35.962 1.00 50.84 122 PRO A N 1
ATOM 916 C CA . PRO A 1 122 ? 0.942 -6.158 -34.589 1.00 50.84 122 PRO A CA 1
ATOM 917 C C . PRO A 1 122 ? -0.449 -5.498 -34.530 1.00 50.84 122 PRO A C 1
ATOM 919 O O . PRO A 1 122 ? -0.586 -4.276 -34.605 1.00 50.84 122 PRO A O 1
ATOM 922 N N . THR A 1 123 ? -1.507 -6.295 -34.354 1.00 46.94 123 THR A N 1
ATOM 923 C CA . THR A 1 123 ? -2.882 -5.777 -34.239 1.00 46.94 123 THR A CA 1
ATOM 924 C C . THR A 1 123 ? -3.316 -5.554 -32.785 1.00 46.94 123 THR A C 1
ATOM 926 O O . THR A 1 123 ? -3.568 -6.491 -32.041 1.00 46.94 123 THR A O 1
ATOM 929 N N . ARG A 1 124 ? -3.442 -4.257 -32.462 1.00 47.66 124 ARG A N 1
ATOM 930 C CA . ARG A 1 124 ? -4.455 -3.550 -31.641 1.00 47.66 124 ARG A CA 1
ATOM 931 C C . ARG A 1 124 ? -4.766 -4.014 -30.207 1.00 47.66 124 ARG A C 1
ATOM 933 O O . ARG A 1 124 ? -5.039 -5.168 -29.922 1.00 47.66 124 ARG A O 1
ATOM 940 N N . ARG A 1 125 ? -4.887 -3.001 -29.331 1.00 51.69 125 ARG A N 1
ATOM 941 C CA . ARG A 1 125 ? -5.572 -3.025 -28.023 1.00 51.69 125 ARG A CA 1
ATOM 942 C C . ARG A 1 125 ? -6.870 -3.841 -28.104 1.00 51.69 125 ARG A C 1
ATOM 944 O O . ARG A 1 125 ? -7.889 -3.323 -28.557 1.00 51.69 125 ARG A O 1
ATOM 951 N N . GLY A 1 126 ? -6.818 -5.093 -27.666 1.00 48.66 126 GLY A N 1
ATOM 952 C CA . GLY A 1 126 ? -8.005 -5.904 -27.435 1.00 48.66 126 GLY A CA 1
ATOM 953 C C . GLY A 1 126 ? -8.761 -5.410 -26.197 1.00 48.66 126 GLY A C 1
ATOM 954 O O . GLY A 1 126 ? -8.145 -4.812 -25.305 1.00 48.66 126 GLY A O 1
ATOM 955 N N . PRO A 1 127 ? -10.087 -5.613 -26.136 1.00 60.47 127 PRO A N 1
ATOM 956 C CA . PRO A 1 127 ? -10.865 -5.332 -24.938 1.00 60.47 127 PRO A CA 1
ATOM 957 C C . PRO A 1 127 ? -10.337 -6.156 -23.755 1.00 60.47 127 PRO A C 1
ATOM 959 O O . PRO A 1 127 ? -9.726 -7.211 -23.937 1.00 60.47 127 PRO A O 1
ATOM 962 N N . LEU A 1 128 ? -10.532 -5.623 -22.543 1.00 51.19 128 LEU A N 1
ATOM 963 C CA . LEU A 1 128 ? -10.133 -6.267 -21.291 1.00 51.19 128 LEU A CA 1
ATOM 964 C C . LEU A 1 128 ? -10.599 -7.733 -21.269 1.00 51.19 128 LEU A C 1
ATOM 966 O O . LEU A 1 128 ? -11.711 -8.005 -21.723 1.00 51.19 128 LEU A O 1
ATOM 970 N N . PRO A 1 129 ? -9.779 -8.661 -20.741 1.00 60.12 129 PRO A N 1
ATOM 971 C CA . PRO A 1 129 ? -10.173 -10.056 -20.618 1.00 60.12 129 PRO A CA 1
ATOM 972 C C . PRO A 1 129 ? -11.494 -10.152 -19.850 1.00 60.12 129 PRO A C 1
ATOM 974 O O . PRO A 1 129 ? -11.644 -9.545 -18.790 1.00 60.12 129 PRO A O 1
ATOM 977 N N . GLU A 1 130 ? -12.437 -10.908 -20.410 1.00 52.50 130 GLU A N 1
ATOM 978 C CA . GLU A 1 130 ? -13.850 -11.009 -20.013 1.00 52.50 130 GLU A CA 1
ATOM 979 C C . GLU A 1 130 ? -14.042 -11.256 -18.503 1.00 52.50 130 GLU A C 1
ATOM 981 O O . GLU A 1 130 ? -14.923 -10.674 -17.869 1.00 52.50 130 GLU A O 1
ATOM 986 N N . GLN A 1 131 ? -13.100 -11.982 -17.899 1.00 58.31 131 GLN A N 1
ATOM 987 C CA . GLN A 1 131 ? -13.031 -12.280 -16.465 1.00 58.31 131 GLN A CA 1
ATOM 988 C C . GLN A 1 131 ? -12.890 -11.031 -15.574 1.00 58.31 131 GLN A C 1
ATOM 990 O O . GLN A 1 131 ? -13.378 -11.001 -14.446 1.00 58.31 131 GLN A O 1
ATOM 995 N N . VAL A 1 132 ? -12.234 -9.977 -16.066 1.00 59.09 132 VAL A N 1
ATOM 996 C CA . VAL A 1 132 ? -12.025 -8.725 -15.320 1.00 59.09 132 VAL A CA 1
ATOM 997 C C . VAL A 1 132 ? -13.291 -7.866 -15.342 1.00 59.09 132 VAL A C 1
ATOM 999 O O . VAL A 1 132 ? -13.602 -7.195 -14.357 1.00 59.09 132 VAL A O 1
ATOM 1002 N N . SER A 1 133 ? -14.053 -7.913 -16.436 1.00 61.69 133 SER A N 1
ATOM 1003 C CA . SER A 1 133 ? -15.366 -7.263 -16.558 1.00 61.69 133 SER A CA 1
ATOM 1004 C C . SER A 1 133 ? -16.384 -7.852 -15.582 1.00 61.69 133 SER A C 1
ATOM 1006 O O . SER A 1 133 ? -17.057 -7.097 -14.880 1.00 61.69 133 SER A O 1
ATOM 1008 N N . GLU A 1 134 ? -16.440 -9.180 -15.462 1.00 65.06 134 GLU A N 1
ATOM 1009 C CA . GLU A 1 134 ? -17.369 -9.856 -14.548 1.00 65.06 134 GLU A CA 1
ATOM 1010 C C . GLU A 1 134 ? -17.072 -9.534 -13.077 1.00 65.06 134 GLU A C 1
ATOM 1012 O O . GLU A 1 134 ? -17.985 -9.209 -12.314 1.00 65.06 134 GLU A O 1
ATOM 1017 N N . GLN A 1 135 ? -15.791 -9.511 -12.686 1.00 68.31 135 GLN A N 1
ATOM 1018 C CA . GLN A 1 135 ? -15.384 -9.128 -11.328 1.00 68.31 135 GLN A CA 1
ATOM 1019 C C . GLN A 1 135 ? -15.750 -7.672 -10.991 1.00 68.31 135 GLN A C 1
ATOM 1021 O O . GLN A 1 135 ? -16.154 -7.369 -9.864 1.00 68.31 135 GLN A O 1
ATOM 1026 N N . LEU A 1 136 ? -15.648 -6.763 -11.966 1.00 64.19 136 LEU A N 1
ATOM 1027 C CA . LEU A 1 136 ? -16.029 -5.356 -11.820 1.00 64.19 136 LEU A CA 1
ATOM 1028 C C . LEU A 1 136 ? -17.541 -5.176 -11.673 1.00 64.19 136 LEU A C 1
ATOM 1030 O O . LEU A 1 136 ? -17.989 -4.386 -10.834 1.00 64.19 136 LEU A O 1
ATOM 1034 N N . ASP A 1 137 ? -18.327 -5.905 -12.457 1.00 72.94 137 ASP A N 1
ATOM 1035 C CA . ASP A 1 137 ? -19.781 -5.816 -12.398 1.00 72.94 137 ASP A CA 1
ATOM 1036 C C . ASP A 1 137 ? -20.346 -6.475 -11.139 1.00 72.94 137 ASP A C 1
ATOM 1038 O O . ASP A 1 137 ? -21.266 -5.923 -10.527 1.00 72.94 137 ASP A O 1
ATOM 1042 N N . GLU A 1 138 ? -19.745 -7.565 -10.659 1.00 72.06 138 GLU A N 1
ATOM 1043 C CA . GLU A 1 138 ? -20.112 -8.170 -9.378 1.00 72.06 138 GLU A CA 1
ATOM 1044 C C . GLU A 1 138 ? -19.788 -7.241 -8.196 1.00 72.06 138 GLU A C 1
ATOM 1046 O O . GLU A 1 138 ? -20.616 -7.046 -7.296 1.00 72.06 138 GLU A O 1
ATOM 1051 N N . PHE A 1 139 ? -18.622 -6.588 -8.221 1.00 72.00 139 PHE A N 1
ATOM 1052 C CA . PHE A 1 139 ? -18.228 -5.623 -7.195 1.00 72.00 139 PHE A CA 1
ATOM 1053 C C . PHE A 1 139 ? -19.158 -4.397 -7.174 1.00 72.00 139 PHE A C 1
ATOM 1055 O O . PHE A 1 139 ? -19.636 -3.982 -6.114 1.00 72.00 139 PHE A O 1
ATOM 1062 N N . ARG A 1 140 ? -19.510 -3.857 -8.350 1.00 76.62 140 ARG A N 1
ATOM 1063 C CA . ARG A 1 140 ? -20.476 -2.749 -8.491 1.00 76.62 140 ARG A CA 1
ATOM 1064 C C . ARG A 1 140 ? -21.884 -3.130 -8.038 1.00 76.62 140 ARG A C 1
ATOM 1066 O O . ARG A 1 140 ? -22.595 -2.282 -7.495 1.00 76.62 140 ARG A O 1
ATOM 1073 N N . ARG A 1 141 ? -22.303 -4.378 -8.261 1.00 75.06 141 ARG A N 1
ATOM 1074 C CA . ARG A 1 141 ? -23.624 -4.880 -7.854 1.00 75.06 141 ARG A CA 1
ATOM 1075 C C . ARG A 1 141 ? -23.702 -5.040 -6.331 1.00 75.06 141 ARG A C 1
ATOM 1077 O O . ARG A 1 141 ? -24.663 -4.578 -5.721 1.00 75.06 141 ARG A O 1
ATOM 1084 N N . LYS A 1 142 ? -22.641 -5.552 -5.695 1.00 72.62 142 LYS A N 1
ATOM 1085 C CA . LYS A 1 142 ? -22.531 -5.666 -4.225 1.00 72.62 142 LYS A CA 1
ATOM 1086 C C . LYS A 1 142 ? -22.525 -4.314 -3.501 1.00 72.62 142 LYS A C 1
ATOM 1088 O O . LYS A 1 142 ? -23.035 -4.228 -2.387 1.00 72.62 142 LYS A O 1
ATOM 1093 N N . LEU A 1 143 ? -22.014 -3.256 -4.135 1.00 70.19 143 LEU A N 1
ATOM 1094 C CA . LEU A 1 143 ? -22.057 -1.892 -3.592 1.00 70.19 143 LEU A CA 1
ATOM 1095 C C . LEU A 1 143 ? -23.443 -1.233 -3.692 1.00 70.19 143 LEU A C 1
ATOM 1097 O O . LEU A 1 143 ? -23.759 -0.368 -2.880 1.00 70.19 143 LEU A O 1
ATOM 1101 N N . ARG A 1 144 ? -24.283 -1.636 -4.657 1.00 69.06 144 ARG A N 1
ATOM 1102 C CA . ARG A 1 144 ? -25.629 -1.065 -4.847 1.00 69.06 144 ARG A CA 1
ATOM 1103 C C . ARG A 1 144 ? -26.722 -1.723 -4.000 1.00 69.06 144 ARG A C 1
ATOM 1105 O O . ARG A 1 144 ? -27.704 -1.059 -3.697 1.00 69.06 144 ARG A O 1
ATOM 1112 N N . CYS A 1 145 ? -26.556 -2.976 -3.580 1.00 52.69 145 CYS A N 1
ATOM 1113 C CA . CYS A 1 145 ? -27.590 -3.731 -2.854 1.00 52.69 145 CYS A CA 1
ATOM 1114 C C . CYS A 1 145 ? -27.491 -3.662 -1.315 1.00 52.69 145 CYS A C 1
ATOM 1116 O O . CYS A 1 145 ? -28.113 -4.470 -0.635 1.00 52.69 145 CYS A O 1
ATOM 1118 N N . ARG A 1 146 ? -26.702 -2.737 -0.750 1.00 51.59 146 ARG A N 1
ATOM 1119 C CA . ARG A 1 146 ? -26.516 -2.582 0.711 1.00 51.59 146 ARG A CA 1
ATOM 1120 C C . ARG A 1 146 ? -27.069 -1.263 1.271 1.00 51.59 146 ARG A C 1
ATOM 1122 O O . ARG A 1 146 ? -26.547 -0.753 2.260 1.00 51.59 146 ARG A O 1
ATOM 1129 N N . ARG A 1 147 ? -28.090 -0.715 0.610 1.00 49.09 147 ARG A N 1
ATOM 1130 C CA . ARG A 1 147 ? -28.858 0.436 1.093 1.00 49.09 147 ARG A CA 1
ATOM 1131 C C . ARG A 1 147 ? -30.094 -0.025 1.845 1.00 49.09 147 ARG A C 1
ATOM 1133 O O . ARG A 1 147 ? -30.695 -1.015 1.378 1.00 49.09 147 ARG A O 1
#

pLDDT: mean 74.9, std 20.14, range [36.06, 96.75]

Radius of gyration: 21.49 Å; chains: 1; bounding box: 45×48×67 Å

Secondary structure (DSSP, 8-state):
----SSSTTS-PPP---TTS-HHHHHHHHHHHHTS-GGGHHHHHHHHHHHHT-TT---S-HHHHHHHHHHHHHTT----SSHHHHHHHHHHHHHHHHHHHHHHTS-S------------------PPPPHHHHHHHHHHHHHHHS--